Protein AF-A0A5U8Z948-F1 (afdb_monomer_lite)

Structure (mmCIF, N/CA/C/O backbone):
data_AF-A0A5U8Z948-F1
#
_entry.id   AF-A0A5U8Z948-F1
#
loop_
_atom_site.group_PDB
_atom_site.id
_atom_site.type_symbol
_atom_site.label_atom_id
_atom_site.label_alt_id
_atom_site.label_comp_id
_atom_site.label_asym_id
_atom_site.label_entity_id
_atom_site.label_seq_id
_atom_site.pdbx_PDB_ins_code
_atom_site.Cartn_x
_atom_site.Cartn_y
_atom_site.Cartn_z
_atom_site.occupancy
_atom_site.B_iso_or_equiv
_atom_site.auth_seq_id
_atom_site.auth_comp_id
_atom_site.auth_asym_id
_atom_site.auth_atom_id
_atom_site.pdbx_PDB_model_num
ATOM 1 N N . MET A 1 1 ? 46.732 1.313 27.275 1.00 37.31 1 MET A N 1
ATOM 2 C CA . MET A 1 1 ? 45.303 1.365 27.655 1.00 37.31 1 MET A CA 1
ATOM 3 C C . MET A 1 1 ? 44.754 2.707 27.170 1.00 37.31 1 MET A C 1
ATOM 5 O O . MET A 1 1 ? 44.858 3.691 27.880 1.00 37.31 1 MET A O 1
ATOM 9 N N . THR A 1 2 ? 44.653 2.912 25.855 1.00 30.91 2 THR A N 1
ATOM 10 C CA . THR A 1 2 ? 43.536 2.587 24.932 1.00 30.91 2 THR A CA 1
ATOM 11 C C . THR A 1 2 ? 42.300 3.474 25.113 1.00 30.91 2 THR A C 1
ATOM 13 O O . THR A 1 2 ? 41.478 3.257 25.994 1.00 30.91 2 THR A O 1
ATOM 16 N N . ALA A 1 3 ? 42.243 4.470 24.222 1.00 38.84 3 ALA A N 1
ATO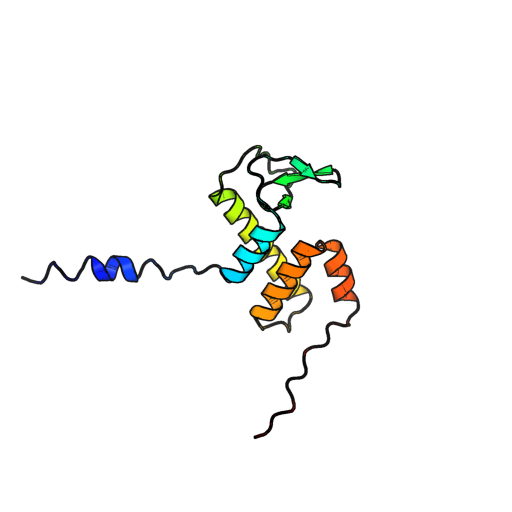M 17 C CA . ALA A 1 3 ? 41.097 5.096 23.565 1.00 38.84 3 ALA A CA 1
ATOM 18 C C . ALA A 1 3 ? 39.683 4.680 24.024 1.00 38.84 3 ALA A C 1
ATOM 20 O O . ALA A 1 3 ? 39.240 3.572 23.745 1.00 38.84 3 ALA A O 1
ATOM 21 N N . SER A 1 4 ? 38.937 5.629 24.604 1.00 43.56 4 SER A N 1
ATOM 22 C CA . SER A 1 4 ? 37.508 5.475 24.939 1.00 43.56 4 SER A CA 1
ATOM 23 C C . SER A 1 4 ? 36.631 6.662 24.497 1.00 43.56 4 SER A C 1
ATOM 25 O O . SER A 1 4 ? 35.562 6.879 25.053 1.00 43.56 4 SER A O 1
ATOM 27 N N . HIS A 1 5 ? 37.045 7.436 23.487 1.00 44.28 5 HIS A N 1
ATOM 28 C CA . HIS A 1 5 ? 36.231 8.554 22.968 1.00 44.28 5 HIS A CA 1
ATOM 29 C C . HIS A 1 5 ? 35.931 8.487 21.461 1.00 44.28 5 HIS A C 1
ATOM 31 O O . HIS A 1 5 ? 35.275 9.375 20.934 1.00 44.28 5 HIS A O 1
ATOM 37 N N . ALA A 1 6 ? 36.339 7.416 20.769 1.00 41.28 6 ALA A N 1
ATOM 38 C CA . ALA A 1 6 ? 36.017 7.204 19.350 1.00 41.28 6 ALA A CA 1
ATOM 39 C C . ALA A 1 6 ? 34.861 6.205 19.112 1.00 41.28 6 ALA A C 1
ATOM 41 O O . ALA A 1 6 ? 34.450 6.001 17.974 1.00 41.28 6 ALA A O 1
ATOM 42 N N . CYS A 1 7 ? 34.333 5.568 20.167 1.00 36.00 7 CYS A N 1
ATOM 43 C CA . CYS A 1 7 ? 33.425 4.422 20.027 1.00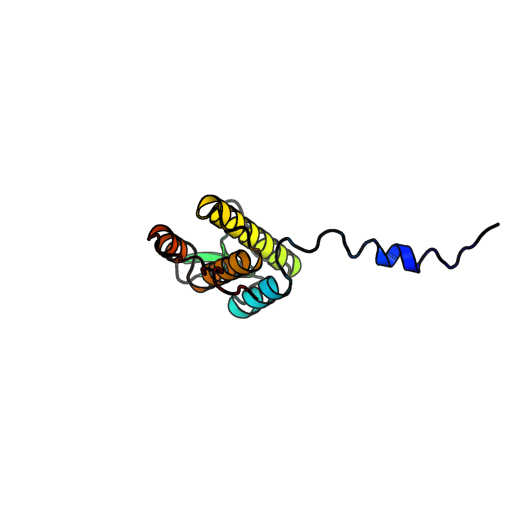 36.00 7 CYS A CA 1
ATOM 44 C C . CYS A 1 7 ? 31.932 4.803 19.926 1.00 36.00 7 CYS A C 1
ATOM 46 O O . CYS A 1 7 ? 31.152 4.056 19.344 1.00 36.00 7 CYS A O 1
ATOM 48 N N . SER A 1 8 ? 31.508 5.974 20.413 1.00 40.69 8 SER A N 1
ATOM 49 C CA . SER A 1 8 ? 30.086 6.362 20.379 1.00 40.69 8 SER A CA 1
ATOM 50 C C . SER A 1 8 ? 29.630 6.938 19.032 1.00 40.69 8 SER A C 1
ATOM 52 O O . SER A 1 8 ? 28.467 6.786 18.664 1.00 40.69 8 SER A O 1
ATOM 54 N N . THR A 1 9 ? 30.526 7.548 18.251 1.00 41.31 9 THR A N 1
ATOM 55 C CA . THR A 1 9 ? 30.161 8.189 16.972 1.00 41.31 9 THR A CA 1
ATOM 56 C C . THR A 1 9 ? 30.108 7.209 15.797 1.00 41.31 9 THR A C 1
ATOM 58 O O . THR A 1 9 ? 29.383 7.445 14.835 1.00 41.31 9 THR A O 1
ATOM 61 N N . LEU A 1 10 ? 30.842 6.092 15.867 1.00 47.12 10 LEU A N 1
ATOM 62 C CA . LEU A 1 10 ? 30.807 5.042 14.839 1.00 47.12 10 LEU A CA 1
ATOM 63 C C . LEU A 1 10 ? 29.670 4.037 15.068 1.00 47.12 10 LEU A C 1
ATOM 65 O O . LEU A 1 10 ? 29.108 3.533 14.099 1.00 47.12 10 LEU A O 1
ATOM 69 N N . TYR A 1 11 ? 29.266 3.819 16.325 1.00 37.34 11 TYR A N 1
ATOM 70 C CA . TYR A 1 11 ? 28.121 2.965 16.659 1.00 37.34 11 TYR A CA 1
ATOM 71 C C . TYR A 1 11 ? 26.797 3.537 16.122 1.00 37.34 11 TYR A C 1
ATOM 73 O O . TYR A 1 11 ? 25.969 2.795 15.603 1.00 37.34 11 TYR A O 1
ATOM 81 N N . ASN A 1 12 ? 26.643 4.866 16.120 1.00 40.47 12 ASN A N 1
ATOM 82 C CA . ASN A 1 12 ? 25.452 5.526 15.571 1.00 40.47 12 ASN A CA 1
ATOM 83 C C . ASN A 1 12 ? 25.443 5.659 14.039 1.00 40.47 12 ASN A C 1
ATOM 85 O O . ASN A 1 12 ? 24.398 5.963 13.472 1.00 40.47 12 ASN A O 1
ATOM 89 N N . ARG A 1 13 ? 26.573 5.440 13.352 1.00 42.12 13 ARG A N 1
ATOM 90 C CA . ARG A 1 13 ? 26.656 5.601 11.889 1.00 42.12 13 ARG A CA 1
ATOM 91 C C . ARG A 1 13 ? 26.410 4.298 11.127 1.00 42.12 13 ARG A C 1
ATOM 93 O O . ARG A 1 13 ? 25.918 4.350 10.012 1.00 42.12 13 ARG A O 1
ATOM 100 N N . ALA A 1 14 ? 26.699 3.146 11.734 1.00 38.34 14 ALA A N 1
ATOM 101 C CA . ALA A 1 14 ? 26.581 1.837 11.083 1.00 38.34 14 ALA A CA 1
ATOM 102 C C . ALA A 1 14 ? 25.219 1.135 11.282 1.00 38.34 14 ALA A C 1
ATOM 104 O O . ALA A 1 14 ? 24.960 0.126 10.632 1.00 38.34 14 ALA A O 1
ATOM 105 N N . PHE A 1 15 ? 24.341 1.652 12.152 1.00 43.50 15 PHE A N 1
ATOM 106 C CA . PHE A 1 15 ? 22.984 1.116 12.360 1.00 43.50 15 PHE A CA 1
ATOM 107 C C . PHE A 1 15 ? 21.885 1.869 11.591 1.00 43.50 15 PHE A C 1
ATOM 109 O O . PHE A 1 15 ? 20.750 1.407 11.556 1.00 43.50 15 PHE A O 1
ATOM 116 N N . TYR A 1 16 ? 22.216 2.980 10.926 1.00 41.56 16 TYR A N 1
ATOM 117 C CA . TYR A 1 16 ? 21.273 3.785 10.132 1.00 41.56 16 TYR A CA 1
ATOM 118 C C . TYR A 1 16 ? 21.242 3.414 8.639 1.00 41.56 16 TYR A C 1
ATOM 120 O O . TYR A 1 16 ? 20.789 4.199 7.811 1.00 41.56 16 TYR A O 1
ATOM 128 N N . GLU A 1 17 ? 21.746 2.232 8.279 1.00 44.09 17 GLU A N 1
ATOM 129 C CA . GLU A 1 17 ? 21.957 1.853 6.874 1.00 44.09 17 GLU A CA 1
ATOM 130 C C . GLU A 1 17 ? 21.579 0.392 6.573 1.00 44.09 17 GLU A C 1
ATOM 132 O O . GLU A 1 17 ? 22.048 -0.192 5.600 1.00 44.09 17 GLU A O 1
ATOM 137 N N . LYS A 1 18 ? 20.716 -0.223 7.396 1.00 40.91 18 LYS A N 1
ATOM 138 C CA . LYS A 1 18 ? 20.328 -1.635 7.239 1.00 40.91 18 LYS A CA 1
ATOM 139 C C . LYS A 1 18 ? 18.819 -1.867 7.328 1.00 40.91 18 LYS A C 1
ATOM 141 O O . LYS A 1 18 ? 18.334 -2.552 8.214 1.00 40.91 18 LYS A O 1
ATOM 146 N N . ASP A 1 19 ? 18.123 -1.167 6.444 1.00 48.09 19 ASP A N 1
ATOM 147 C CA . ASP A 1 19 ? 17.048 -1.640 5.560 1.00 48.09 19 ASP A CA 1
ATOM 148 C C . ASP A 1 19 ? 16.339 -0.384 5.057 1.00 48.09 19 ASP A C 1
ATOM 150 O O . ASP A 1 19 ? 15.254 -0.003 5.494 1.00 48.09 19 ASP A O 1
ATOM 154 N N . ALA A 1 20 ? 17.014 0.327 4.146 1.00 56.88 20 ALA A N 1
ATOM 155 C CA . ALA A 1 20 ? 16.318 1.291 3.315 1.00 56.88 20 ALA A CA 1
ATOM 156 C C . ALA A 1 20 ? 15.245 0.489 2.578 1.00 56.88 20 ALA A C 1
ATOM 158 O O . ALA A 1 20 ? 15.590 -0.389 1.789 1.00 56.88 20 ALA A O 1
ATOM 159 N N . SER A 1 21 ? 13.975 0.728 2.916 1.00 65.00 21 SER A N 1
ATOM 160 C CA . SER A 1 21 ? 12.813 0.103 2.285 1.00 65.00 21 SER A CA 1
ATOM 161 C C . SER A 1 21 ? 13.063 -0.161 0.791 1.00 65.00 21 SER A C 1
ATOM 163 O O . SER A 1 21 ? 13.654 0.671 0.090 1.00 65.00 21 SER A O 1
ATOM 165 N N . ARG A 1 22 ? 12.570 -1.300 0.283 1.00 83.94 22 ARG A N 1
ATOM 166 C CA . ARG A 1 22 ? 12.623 -1.660 -1.148 1.00 83.94 22 ARG A CA 1
ATOM 167 C C . ARG A 1 22 ? 12.126 -0.518 -2.053 1.00 83.94 22 ARG A C 1
ATOM 169 O O . ARG A 1 22 ? 12.588 -0.383 -3.184 1.00 83.94 22 ARG A O 1
ATOM 176 N N . PHE A 1 23 ? 11.253 0.335 -1.518 1.00 91.62 23 PHE A N 1
ATOM 177 C CA . PHE A 1 23 ? 10.711 1.538 -2.142 1.00 91.62 23 PHE A CA 1
ATOM 178 C C . PHE A 1 23 ? 11.399 2.806 -1.650 1.00 91.62 23 PHE A C 1
ATOM 180 O O . PHE A 1 23 ? 11.789 2.925 -0.485 1.00 91.62 23 PHE A O 1
ATOM 187 N N . SER A 1 24 ? 11.553 3.774 -2.549 1.00 93.94 24 SER A N 1
ATOM 188 C CA . SER A 1 24 ? 12.150 5.062 -2.214 1.00 93.94 24 SER A CA 1
ATOM 189 C C . SER A 1 24 ? 11.257 5.827 -1.239 1.00 93.94 24 SER A C 1
ATOM 191 O O . SER A 1 24 ? 10.030 5.719 -1.269 1.00 93.94 24 SER A O 1
ATOM 193 N N . SER A 1 25 ? 11.868 6.653 -0.389 1.00 93.00 25 SER A N 1
ATOM 194 C CA . SER A 1 25 ? 11.117 7.542 0.502 1.00 93.00 25 SER A CA 1
ATOM 195 C C . SER A 1 25 ? 10.196 8.485 -0.279 1.00 93.00 25 SER A C 1
ATOM 197 O O . SER A 1 25 ? 9.101 8.788 0.185 1.00 93.00 25 SER A O 1
ATOM 199 N N . ALA A 1 26 ? 10.603 8.900 -1.484 1.00 91.75 26 ALA A N 1
ATOM 200 C CA . ALA A 1 26 ? 9.789 9.712 -2.383 1.00 91.75 26 ALA A CA 1
ATOM 201 C C . ALA A 1 26 ? 8.537 8.965 -2.873 1.00 91.75 26 ALA A C 1
ATOM 203 O O . ALA A 1 26 ? 7.449 9.535 -2.841 1.00 91.75 26 ALA A O 1
ATOM 204 N N . CYS A 1 27 ? 8.668 7.694 -3.272 1.00 93.88 27 CYS A N 1
ATOM 205 C CA . CYS A 1 27 ? 7.536 6.851 -3.667 1.00 93.88 27 CYS A CA 1
ATOM 206 C C . CYS A 1 27 ? 6.530 6.696 -2.516 1.00 93.88 27 CYS A C 1
ATOM 208 O O . CYS A 1 27 ? 5.342 6.974 -2.685 1.00 93.88 27 CYS A O 1
ATOM 210 N N . ILE A 1 28 ? 7.018 6.348 -1.321 1.00 94.88 28 ILE A N 1
ATOM 211 C CA . ILE A 1 28 ? 6.175 6.184 -0.129 1.00 94.88 28 ILE A CA 1
ATOM 212 C C . ILE A 1 28 ? 5.471 7.499 0.218 1.00 94.88 28 ILE A C 1
ATOM 214 O O . ILE A 1 28 ? 4.257 7.518 0.418 1.00 94.88 28 ILE A O 1
ATOM 218 N N . ALA A 1 29 ? 6.210 8.612 0.258 1.00 93.56 29 ALA A N 1
ATOM 219 C CA . ALA A 1 29 ? 5.651 9.923 0.572 1.00 93.56 29 ALA A CA 1
ATOM 220 C C . ALA A 1 29 ? 4.575 10.346 -0.437 1.00 93.56 29 ALA A C 1
ATOM 222 O O . ALA A 1 29 ? 3.520 10.834 -0.032 1.00 93.56 29 ALA A O 1
ATOM 223 N N . PHE A 1 30 ? 4.812 10.111 -1.731 1.00 92.94 30 PHE A N 1
ATOM 224 C CA . PHE A 1 30 ? 3.847 10.403 -2.785 1.00 92.94 30 PHE A CA 1
ATOM 225 C C . PHE A 1 30 ? 2.547 9.615 -2.588 1.00 92.94 30 PHE A C 1
ATOM 227 O O . PHE A 1 30 ? 1.467 10.201 -2.592 1.00 92.94 30 PHE A O 1
ATOM 234 N N . ILE A 1 31 ? 2.629 8.304 -2.346 1.00 94.06 31 ILE A N 1
ATOM 235 C CA . ILE A 1 31 ? 1.436 7.465 -2.157 1.00 94.06 31 ILE A CA 1
ATOM 236 C C . ILE A 1 31 ? 0.677 7.870 -0.889 1.00 94.06 31 ILE A C 1
ATOM 238 O O . ILE A 1 31 ? -0.538 8.072 -0.943 1.00 94.06 31 ILE A O 1
ATOM 242 N N . LYS A 1 32 ? 1.384 8.087 0.229 1.00 94.62 32 LYS A N 1
ATOM 243 C CA . LYS A 1 32 ? 0.782 8.567 1.485 1.00 94.62 32 LYS A CA 1
ATOM 244 C C . LYS A 1 32 ? 0.014 9.878 1.295 1.00 94.62 32 LYS A C 1
ATOM 246 O O . LYS A 1 32 ? -1.082 10.023 1.836 1.00 94.62 32 LYS A O 1
ATOM 251 N N . GLN A 1 33 ? 0.573 10.818 0.527 1.00 92.62 33 GLN A N 1
ATOM 252 C CA . GLN A 1 33 ? -0.041 12.121 0.264 1.00 92.62 33 GLN A CA 1
ATOM 253 C C . GLN A 1 33 ? -1.395 12.001 -0.452 1.00 92.62 33 GLN A C 1
ATOM 255 O O . GLN A 1 33 ? -2.298 12.783 -0.159 1.00 92.62 33 GLN A O 1
ATOM 260 N N . TRP A 1 34 ? -1.545 11.039 -1.368 1.00 89.69 34 TRP A N 1
ATOM 261 C CA . TRP A 1 34 ? -2.756 10.888 -2.181 1.00 89.69 34 TRP A CA 1
ATOM 262 C C . TRP A 1 34 ? -3.804 9.941 -1.589 1.00 89.69 34 TRP A C 1
ATOM 264 O O . TRP A 1 34 ? -4.991 10.153 -1.827 1.00 89.69 34 TRP A O 1
ATOM 274 N N . GLN A 1 35 ? -3.399 8.925 -0.820 1.00 90.81 35 GLN A N 1
ATOM 275 C CA . GLN A 1 35 ? -4.345 7.983 -0.201 1.00 90.81 35 GLN A CA 1
ATOM 276 C C . GLN A 1 35 ? -5.012 8.546 1.059 1.00 90.81 35 GLN A C 1
ATOM 278 O O . GLN A 1 35 ? -6.182 8.272 1.321 1.00 90.81 35 GLN A O 1
ATOM 283 N N . GLY A 1 36 ? -4.283 9.351 1.839 1.00 91.81 36 GLY A N 1
ATOM 284 C CA . GLY A 1 36 ? -4.716 9.750 3.178 1.00 91.81 36 GLY A CA 1
ATOM 285 C C . GLY A 1 36 ? -4.598 8.612 4.202 1.00 91.81 36 GLY A C 1
ATOM 286 O O . GLY A 1 36 ? -4.417 7.451 3.851 1.00 91.81 36 GLY A O 1
ATOM 287 N N . LEU A 1 37 ? -4.657 8.958 5.489 1.00 96.94 37 LEU A N 1
ATOM 288 C CA . LEU A 1 37 ? -4.477 8.022 6.603 1.00 96.94 37 LEU A CA 1
ATOM 289 C C . LEU A 1 37 ? -5.776 7.869 7.398 1.00 96.94 37 LEU A C 1
ATOM 291 O O . LEU A 1 37 ? -6.317 8.864 7.879 1.00 96.94 37 LEU A O 1
ATOM 295 N N . SER A 1 38 ? -6.211 6.627 7.616 1.00 97.69 38 SER A N 1
ATOM 296 C CA . SER A 1 38 ? -7.242 6.287 8.602 1.00 97.69 38 SER A CA 1
ATOM 297 C C . SER A 1 38 ? -6.696 5.310 9.636 1.00 97.69 38 SER A C 1
ATOM 299 O O . SER A 1 38 ? -6.347 4.180 9.307 1.00 97.69 38 SER A O 1
ATOM 301 N N . LEU A 1 39 ? -6.638 5.722 10.901 1.00 98.44 39 LEU A N 1
ATOM 302 C CA . LEU A 1 39 ? -6.209 4.837 11.991 1.00 98.44 39 LEU A CA 1
ATOM 303 C C . LEU A 1 39 ? -7.328 3.916 12.480 1.00 98.44 39 LEU A C 1
ATOM 305 O O . LEU A 1 39 ? -7.048 2.915 13.125 1.00 98.44 39 LEU A O 1
ATOM 309 N N . GLU A 1 40 ? -8.578 4.222 12.141 1.00 97.69 40 GLU A N 1
ATOM 310 C CA . GLU A 1 40 ? -9.744 3.376 12.391 1.00 97.69 40 GLU A CA 1
ATOM 311 C C . GLU A 1 40 ? -10.175 2.681 11.101 1.00 97.69 40 GLU A C 1
ATOM 313 O O . GLU A 1 40 ? -10.080 3.258 10.010 1.00 97.69 40 GLU A O 1
ATOM 318 N N . LYS A 1 41 ? -10.677 1.446 11.209 1.00 96.81 41 LYS A N 1
ATOM 319 C CA . LYS A 1 41 ? -11.256 0.775 10.041 1.00 96.81 41 LYS A CA 1
ATOM 320 C C . LYS A 1 41 ? -12.555 1.452 9.610 1.00 96.81 41 LYS A C 1
ATOM 322 O O . LYS A 1 41 ? -13.382 1.820 10.442 1.00 96.81 41 LYS A O 1
ATOM 327 N N . TYR A 1 42 ? -12.788 1.526 8.308 1.00 95.19 42 TYR A N 1
ATOM 328 C CA . TYR A 1 42 ? -14.017 2.070 7.735 1.00 95.19 42 TYR A CA 1
ATOM 329 C C . TYR A 1 42 ? -14.465 1.256 6.518 1.00 95.19 42 TYR A C 1
ATOM 331 O O . TYR A 1 42 ? -13.735 0.396 6.027 1.00 95.19 42 TYR A O 1
ATOM 339 N N . ARG A 1 43 ? -15.701 1.481 6.059 1.00 94.94 43 ARG A N 1
ATOM 340 C CA . ARG A 1 43 ? -16.191 0.911 4.798 1.00 94.94 43 ARG A CA 1
ATOM 341 C C . ARG A 1 43 ? -15.890 1.874 3.657 1.00 94.94 43 ARG A C 1
ATOM 343 O O . ARG A 1 43 ? -16.296 3.034 3.723 1.00 94.94 43 ARG A O 1
ATOM 350 N N . ASP A 1 44 ? -15.210 1.399 2.620 1.00 91.94 44 ASP A N 1
ATOM 351 C CA . ASP A 1 44 ? -15.019 2.176 1.394 1.00 91.94 44 ASP A CA 1
ATOM 352 C C . ASP A 1 44 ? -16.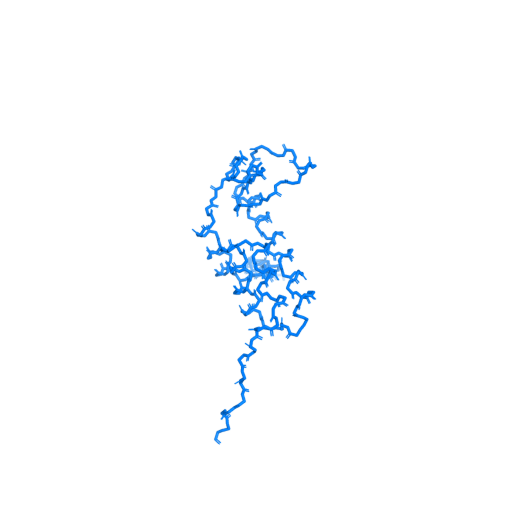333 2.291 0.587 1.00 91.94 44 ASP A C 1
ATOM 354 O O . ASP A 1 44 ? -17.383 1.757 0.958 1.00 91.94 44 ASP A O 1
ATOM 358 N N . ARG A 1 45 ? -16.285 2.976 -0.563 1.00 88.62 45 ARG A N 1
ATOM 359 C CA . ARG A 1 45 ? -17.453 3.140 -1.455 1.00 88.62 45 ARG A CA 1
ATOM 360 C C . ARG A 1 45 ? -17.967 1.826 -2.055 1.00 88.62 45 ARG A C 1
ATOM 362 O O . ARG A 1 45 ? -19.089 1.797 -2.550 1.00 88.62 45 ARG A O 1
ATOM 369 N N . GLN A 1 46 ? -17.151 0.777 -2.050 1.00 87.38 46 GLN A N 1
ATOM 370 C CA . GLN A 1 46 ? -17.488 -0.555 -2.554 1.00 87.38 46 GLN A CA 1
ATOM 371 C C . GLN A 1 46 ? -17.977 -1.476 -1.426 1.00 87.38 46 GLN A C 1
ATOM 373 O O . GLN A 1 46 ? -18.367 -2.611 -1.685 1.00 87.38 46 GLN A O 1
ATOM 378 N N . GLY A 1 47 ? -17.989 -0.993 -0.180 1.00 90.62 47 GLY A N 1
ATOM 379 C CA . GLY A 1 47 ? -18.373 -1.768 0.988 1.00 90.62 47 GLY A CA 1
ATOM 380 C C . GLY A 1 47 ? -17.265 -2.676 1.519 1.00 90.62 47 GLY A C 1
ATOM 381 O O . GLY A 1 47 ? -17.564 -3.535 2.341 1.00 90.62 47 GLY A O 1
ATOM 382 N N . ASN A 1 48 ? -16.003 -2.507 1.124 1.00 91.56 48 ASN A N 1
ATOM 383 C CA . ASN A 1 48 ? -14.867 -3.250 1.677 1.00 91.56 48 ASN A CA 1
ATOM 384 C C . ASN A 1 48 ? -14.406 -2.637 3.002 1.00 91.56 48 ASN A C 1
ATOM 386 O O . ASN A 1 48 ? -14.502 -1.425 3.190 1.00 91.56 48 ASN A O 1
ATOM 390 N N . TRP A 1 49 ? -13.916 -3.466 3.927 1.00 95.31 49 TRP A N 1
ATOM 391 C CA . TRP A 1 49 ? -13.260 -2.968 5.136 1.00 95.31 49 TRP A CA 1
ATOM 392 C C . TRP A 1 49 ? -11.842 -2.515 4.799 1.00 95.31 49 TRP A C 1
ATOM 394 O O . TRP A 1 49 ? -11.056 -3.298 4.272 1.00 95.31 49 TRP A O 1
ATOM 404 N N . VAL A 1 50 ? -11.529 -1.263 5.115 1.00 95.31 50 VAL A N 1
ATOM 405 C CA . VAL A 1 50 ? -10.240 -0.634 4.813 1.00 95.31 50 VAL A CA 1
ATOM 406 C C . VAL A 1 50 ? -9.675 0.089 6.035 1.00 95.31 50 VAL A C 1
ATOM 408 O O . VAL A 1 50 ? -10.437 0.584 6.871 1.00 95.31 50 VAL A O 1
ATOM 411 N N . ILE A 1 51 ? -8.347 0.145 6.150 1.00 97.56 51 ILE A N 1
ATOM 412 C CA . ILE A 1 51 ? -7.620 0.823 7.235 1.00 97.56 51 ILE A CA 1
ATOM 413 C C . ILE A 1 51 ? -6.264 1.358 6.735 1.00 97.56 51 ILE A C 1
ATOM 415 O O . ILE A 1 51 ? -5.810 1.023 5.643 1.00 97.56 51 ILE A O 1
ATOM 419 N N . GLY A 1 52 ? -5.605 2.221 7.506 1.00 97.69 52 GLY A N 1
ATOM 420 C CA . GLY A 1 52 ? -4.293 2.770 7.172 1.00 97.69 52 GLY A CA 1
ATOM 421 C C . GLY A 1 52 ? -4.345 3.649 5.926 1.00 97.69 52 GLY A C 1
ATOM 422 O O . GLY A 1 52 ? -5.201 4.530 5.823 1.00 97.69 52 GLY A O 1
ATOM 423 N N . TYR A 1 53 ? -3.441 3.392 4.980 1.00 96.44 53 TYR A N 1
ATOM 424 C CA . TYR A 1 53 ? -3.362 4.073 3.681 1.00 96.44 53 TYR A CA 1
ATOM 425 C C . TYR A 1 53 ? -4.186 3.372 2.586 1.00 96.44 53 TYR A C 1
ATOM 427 O O . TYR A 1 53 ? -3.774 3.320 1.430 1.00 96.44 53 TYR A O 1
ATOM 435 N N . GLY A 1 54 ? -5.343 2.814 2.956 1.00 93.88 54 GLY A N 1
ATOM 436 C CA . GLY A 1 54 ? -6.231 2.099 2.032 1.00 93.88 54 GLY A CA 1
ATOM 437 C C . GLY A 1 54 ? -6.011 0.585 1.974 1.00 93.88 54 GLY A C 1
ATOM 438 O O . GLY A 1 54 ? -6.510 -0.054 1.050 1.00 93.88 54 GLY A O 1
ATOM 439 N N . HIS A 1 55 ? -5.317 0.015 2.961 1.00 95.19 55 HIS A N 1
ATOM 440 C CA . HIS A 1 55 ? -5.137 -1.426 3.096 1.00 95.19 55 HIS A CA 1
ATOM 441 C C . HIS A 1 55 ? -6.496 -2.112 3.268 1.00 95.19 55 HIS A C 1
ATOM 443 O O . HIS A 1 55 ? -7.289 -1.726 4.135 1.00 95.19 55 HIS A O 1
ATOM 449 N N . MET A 1 56 ? -6.778 -3.106 2.427 1.00 94.81 56 MET A N 1
ATOM 450 C CA . MET A 1 56 ? -8.030 -3.857 2.451 1.00 94.81 56 MET A CA 1
ATOM 451 C C . MET A 1 56 ? -7.902 -5.039 3.405 1.00 94.81 56 MET A C 1
ATOM 453 O O . MET A 1 56 ? -7.161 -5.974 3.128 1.00 94.81 56 MET A O 1
ATOM 457 N N . LEU A 1 57 ? -8.678 -5.014 4.487 1.00 93.62 57 LEU A N 1
ATOM 458 C CA . LEU A 1 57 ? -8.654 -6.072 5.490 1.00 93.62 57 LEU A CA 1
ATOM 459 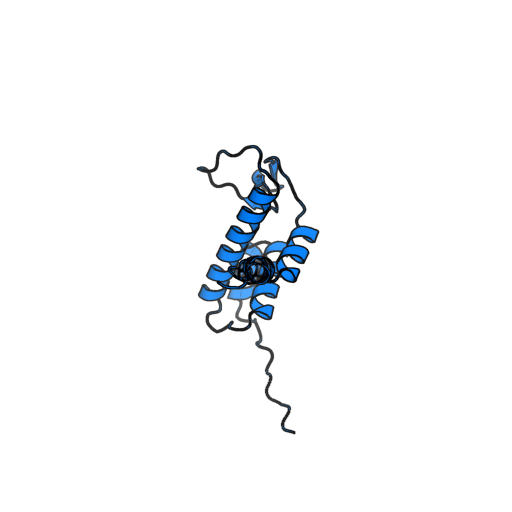C C . LEU A 1 57 ? -9.203 -7.378 4.912 1.00 93.62 57 LEU A C 1
ATOM 461 O O . LEU A 1 57 ? -10.313 -7.428 4.365 1.00 93.62 57 LEU A O 1
ATOM 465 N N . THR A 1 58 ? -8.443 -8.448 5.098 1.00 91.81 58 THR A N 1
ATOM 466 C CA . THR A 1 58 ? -8.891 -9.819 4.863 1.00 91.81 58 THR A CA 1
ATOM 467 C C . THR A 1 58 ? -9.859 -10.274 5.968 1.00 91.81 58 THR A C 1
ATOM 469 O O . THR A 1 58 ? -9.923 -9.663 7.037 1.00 91.81 58 THR A O 1
ATOM 472 N N . PRO A 1 59 ? -10.645 -11.351 5.758 1.00 89.62 59 PRO A N 1
ATOM 473 C CA . PRO A 1 59 ? -11.565 -11.859 6.781 1.00 89.62 59 PRO A CA 1
ATOM 474 C C . PRO A 1 59 ? -10.901 -12.233 8.116 1.00 89.62 59 PRO A C 1
ATOM 476 O O . PRO A 1 59 ? -11.562 -12.164 9.152 1.00 89.62 59 PRO A O 1
ATOM 479 N N . ASP A 1 60 ? -9.618 -12.604 8.088 1.00 91.00 60 ASP A N 1
ATOM 480 C CA . ASP A 1 60 ? -8.850 -13.007 9.270 1.00 91.00 60 ASP A CA 1
ATOM 481 C C . ASP A 1 60 ? -8.280 -11.803 10.044 1.00 91.00 60 ASP A C 1
ATOM 483 O O . ASP A 1 60 ? -7.903 -11.921 11.212 1.00 91.00 60 ASP A O 1
ATOM 487 N N . GLU A 1 61 ? -8.262 -10.614 9.437 1.00 89.88 61 GLU A N 1
ATOM 488 C CA . GLU A 1 61 ? -7.768 -9.394 10.068 1.00 89.88 61 GLU A CA 1
ATOM 489 C C . GLU A 1 61 ? -8.893 -8.661 10.801 1.00 89.88 61 GLU A C 1
ATOM 491 O O . GLU A 1 61 ? -9.657 -7.862 10.256 1.00 89.88 61 GLU A O 1
ATOM 496 N N . THR A 1 62 ? -8.983 -8.905 12.106 1.00 91.69 62 THR A N 1
ATOM 497 C CA . THR A 1 62 ? -10.056 -8.357 12.950 1.00 91.69 62 THR A CA 1
ATOM 498 C C . THR A 1 62 ? -9.740 -6.987 13.554 1.00 91.69 62 THR A C 1
ATOM 500 O O . THR A 1 62 ? -10.492 -6.509 14.409 1.00 91.69 62 THR A O 1
ATOM 503 N N . LEU A 1 63 ? -8.642 -6.346 13.139 1.00 93.56 63 LEU A N 1
ATOM 504 C CA . LEU A 1 63 ? -8.190 -5.050 13.655 1.00 93.56 63 LEU A CA 1
ATOM 505 C C . LEU A 1 63 ? -9.284 -3.983 13.502 1.00 93.56 63 LEU A C 1
ATO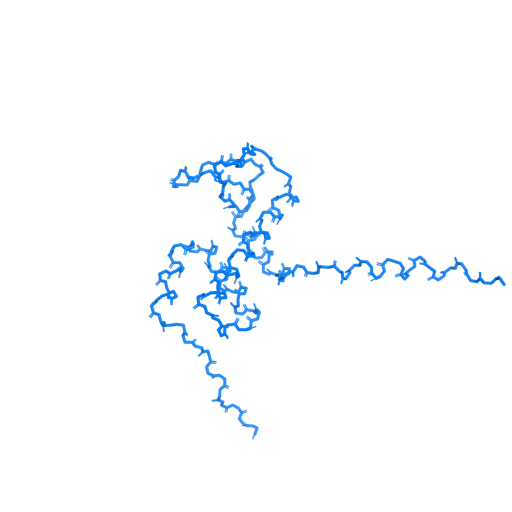M 507 O O . LEU A 1 63 ? -10.023 -3.949 12.519 1.00 93.56 63 LEU A O 1
ATOM 511 N N . THR A 1 64 ? -9.422 -3.114 14.502 1.00 95.69 64 THR A N 1
ATOM 512 C CA . THR A 1 64 ? -10.379 -1.991 14.484 1.00 95.69 64 THR A CA 1
ATOM 513 C C . THR A 1 64 ? -9.688 -0.634 14.545 1.00 95.69 64 THR A C 1
ATOM 515 O O . THR A 1 64 ? -10.249 0.343 14.056 1.00 95.69 64 THR A O 1
ATOM 518 N N . PHE A 1 65 ? -8.484 -0.590 15.118 1.00 97.69 65 PHE A N 1
ATOM 519 C CA . PHE A 1 65 ? -7.627 0.584 15.235 1.00 97.69 65 PHE A CA 1
ATOM 520 C C . PHE A 1 65 ? -6.161 0.169 15.063 1.00 97.69 65 PHE A C 1
ATOM 522 O O . PHE A 1 65 ? -5.804 -0.943 15.461 1.00 97.69 65 PHE A O 1
ATOM 529 N N . ILE A 1 66 ? -5.326 1.054 14.517 1.00 97.75 66 ILE A N 1
ATOM 530 C CA . ILE A 1 66 ? -3.879 0.853 14.362 1.00 97.75 66 ILE A CA 1
ATOM 531 C C . ILE A 1 66 ? -3.077 2.114 14.697 1.00 97.75 66 ILE A C 1
ATOM 533 O O . ILE A 1 66 ? -3.599 3.227 14.695 1.00 97.75 66 ILE A O 1
ATOM 537 N N . THR A 1 67 ? -1.785 1.951 14.971 1.00 98.25 67 THR A N 1
ATOM 538 C CA . THR A 1 67 ? -0.837 3.067 15.097 1.00 98.25 67 THR A CA 1
ATOM 539 C C . THR A 1 67 ? -0.380 3.573 13.720 1.00 98.25 67 THR A C 1
ATOM 541 O O . THR A 1 67 ? -0.489 2.846 12.729 1.00 98.25 67 THR A O 1
ATOM 544 N N . PRO A 1 68 ? 0.177 4.797 13.622 1.00 97.44 68 PRO A N 1
ATOM 545 C CA . PRO A 1 68 ? 0.804 5.272 12.386 1.00 97.44 68 PRO A CA 1
ATOM 546 C C . PRO A 1 68 ? 1.894 4.331 11.852 1.00 97.44 68 PRO A C 1
ATOM 548 O O . PRO A 1 68 ? 1.949 4.092 10.650 1.00 97.44 68 PRO A O 1
ATOM 551 N N . ASP A 1 69 ? 2.697 3.739 12.739 1.00 96.50 69 ASP A N 1
ATOM 552 C CA . ASP A 1 69 ? 3.748 2.787 12.356 1.00 96.50 69 ASP A CA 1
ATOM 553 C C . ASP A 1 69 ? 3.157 1.496 11.770 1.00 96.50 69 ASP A C 1
ATOM 555 O O . ASP A 1 69 ? 3.665 0.967 10.786 1.00 96.50 69 ASP A O 1
ATOM 559 N N . GLN A 1 70 ? 2.042 1.008 12.326 1.00 97.38 70 GLN A N 1
ATOM 560 C CA . GLN A 1 70 ? 1.308 -0.130 11.764 1.00 97.38 70 GLN A CA 1
ATOM 561 C C . GLN A 1 70 ? 0.684 0.211 10.404 1.00 97.38 70 GLN A C 1
ATOM 563 O O . GLN A 1 70 ? 0.701 -0.617 9.500 1.00 97.38 70 GLN A O 1
ATOM 568 N N . ALA A 1 71 ? 0.171 1.433 10.229 1.00 97.31 71 ALA A N 1
ATOM 569 C CA . ALA A 1 71 ? -0.345 1.883 8.938 1.00 97.31 71 ALA A CA 1
ATOM 570 C C . ALA A 1 71 ? 0.760 1.955 7.874 1.00 97.31 71 ALA A C 1
ATOM 572 O O . ALA A 1 71 ? 0.523 1.632 6.711 1.00 97.31 71 ALA A O 1
ATOM 573 N N . GLU A 1 72 ? 1.967 2.371 8.263 1.00 96.44 72 GLU A N 1
ATOM 574 C CA . GLU A 1 72 ? 3.138 2.360 7.388 1.00 96.44 72 GLU A CA 1
ATOM 575 C C . GLU A 1 72 ? 3.612 0.942 7.068 1.00 96.44 72 GLU A C 1
ATOM 577 O O . GLU A 1 72 ? 3.930 0.673 5.912 1.00 96.44 72 GLU A O 1
ATOM 582 N N . ALA A 1 73 ? 3.583 0.023 8.035 1.00 95.50 73 ALA A N 1
ATOM 583 C CA . ALA A 1 73 ? 3.871 -1.387 7.787 1.00 95.50 73 ALA A CA 1
ATOM 584 C C . ALA A 1 73 ? 2.905 -1.990 6.751 1.00 95.50 73 ALA A C 1
ATOM 586 O O . ALA A 1 73 ? 3.363 -2.555 5.762 1.00 95.50 73 ALA A O 1
ATOM 587 N N . PHE A 1 74 ? 1.592 -1.769 6.899 1.00 96.19 74 PHE A N 1
ATOM 588 C CA . PHE A 1 74 ? 0.608 -2.220 5.906 1.00 96.19 74 PHE A CA 1
ATOM 589 C C . PHE A 1 74 ? 0.835 -1.621 4.525 1.00 96.19 74 PHE A C 1
ATOM 591 O O . PHE A 1 74 ? 0.763 -2.333 3.528 1.00 96.19 74 PHE A O 1
ATOM 598 N N . LEU A 1 75 ? 1.172 -0.330 4.453 1.00 96.12 75 LEU A N 1
ATOM 599 C CA . LEU A 1 75 ? 1.517 0.281 3.176 1.00 96.12 75 LEU A CA 1
ATOM 600 C C . LEU A 1 75 ? 2.720 -0.426 2.536 1.00 96.12 75 LEU A C 1
ATOM 602 O O . LEU A 1 75 ? 2.677 -0.731 1.351 1.00 96.12 75 LEU A O 1
ATOM 606 N N . LEU A 1 76 ? 3.783 -0.709 3.290 1.00 95.75 76 LEU A N 1
ATOM 607 C CA . LEU A 1 76 ? 4.959 -1.403 2.755 1.00 95.75 76 LEU A CA 1
ATOM 608 C C . LEU A 1 76 ? 4.629 -2.825 2.273 1.00 95.75 76 LEU A C 1
ATOM 610 O O . LEU A 1 76 ? 5.136 -3.235 1.226 1.00 95.75 76 LEU A O 1
ATOM 614 N N . ASP A 1 77 ? 3.763 -3.548 2.980 1.00 94.56 77 ASP A N 1
ATOM 615 C CA . ASP A 1 77 ? 3.299 -4.882 2.580 1.00 94.56 77 ASP A CA 1
ATOM 616 C C . ASP A 1 77 ? 2.455 -4.841 1.293 1.00 94.56 77 ASP A C 1
ATOM 618 O O . ASP A 1 77 ? 2.667 -5.645 0.375 1.00 94.56 77 ASP A O 1
ATOM 622 N N . ASP A 1 78 ? 1.566 -3.853 1.163 1.00 94.94 78 ASP A N 1
ATOM 623 C CA . ASP A 1 78 ? 0.771 -3.633 -0.049 1.00 94.94 78 ASP A CA 1
ATOM 624 C C . ASP A 1 78 ? 1.664 -3.263 -1.246 1.00 94.94 78 ASP A C 1
ATOM 626 O O . ASP A 1 78 ? 1.490 -3.786 -2.352 1.00 94.94 78 ASP A O 1
ATOM 630 N N . LEU A 1 79 ? 2.670 -2.403 -1.038 1.00 94.69 79 LEU A N 1
ATOM 631 C CA . LEU A 1 79 ? 3.646 -2.045 -2.073 1.00 94.69 79 LEU A CA 1
ATOM 632 C C . LEU A 1 79 ? 4.463 -3.264 -2.520 1.00 94.69 79 LEU A C 1
ATOM 634 O O . LEU A 1 79 ? 4.658 -3.464 -3.721 1.00 94.69 79 LEU A O 1
ATOM 638 N N . ASN A 1 80 ? 4.906 -4.108 -1.582 1.00 94.50 80 ASN A N 1
ATOM 639 C CA . ASN A 1 80 ? 5.607 -5.357 -1.896 1.00 94.50 80 ASN A CA 1
ATOM 640 C C . ASN A 1 80 ? 4.727 -6.303 -2.721 1.00 94.50 80 ASN A C 1
ATOM 642 O O . ASN A 1 80 ? 5.197 -6.883 -3.702 1.00 94.50 80 ASN A O 1
ATOM 646 N N . SER A 1 81 ? 3.446 -6.418 -2.371 1.00 92.12 81 SER A N 1
ATOM 647 C CA . SER A 1 81 ? 2.477 -7.223 -3.121 1.00 92.12 81 SER A CA 1
ATOM 648 C C . SER A 1 81 ? 2.292 -6.704 -4.552 1.00 92.12 81 SER A C 1
ATOM 650 O O . SER A 1 81 ? 2.274 -7.493 -5.500 1.00 92.12 81 SER A O 1
ATOM 652 N N . CYS A 1 82 ? 2.237 -5.379 -4.734 1.00 92.06 82 CYS A N 1
ATOM 653 C CA . CYS A 1 82 ? 2.197 -4.753 -6.057 1.00 92.06 82 CYS A CA 1
ATOM 654 C C . CYS A 1 82 ? 3.469 -5.031 -6.871 1.00 92.06 82 CYS A C 1
ATOM 656 O O . CYS A 1 82 ? 3.378 -5.351 -8.053 1.00 92.06 82 CYS A O 1
ATOM 658 N N . ASP A 1 83 ? 4.648 -4.935 -6.255 1.00 92.56 83 ASP A N 1
ATOM 659 C CA . ASP A 1 83 ? 5.926 -5.184 -6.931 1.00 92.56 83 ASP A CA 1
ATOM 660 C C . ASP A 1 83 ? 6.059 -6.648 -7.380 1.00 92.56 83 ASP A C 1
ATOM 662 O O . ASP A 1 83 ? 6.477 -6.905 -8.507 1.00 92.56 83 ASP A O 1
ATOM 666 N N . ILE A 1 84 ? 5.623 -7.609 -6.555 1.00 91.31 84 ILE A N 1
ATOM 667 C CA . ILE A 1 84 ? 5.558 -9.034 -6.932 1.00 91.31 84 ILE A CA 1
ATOM 668 C C . ILE A 1 84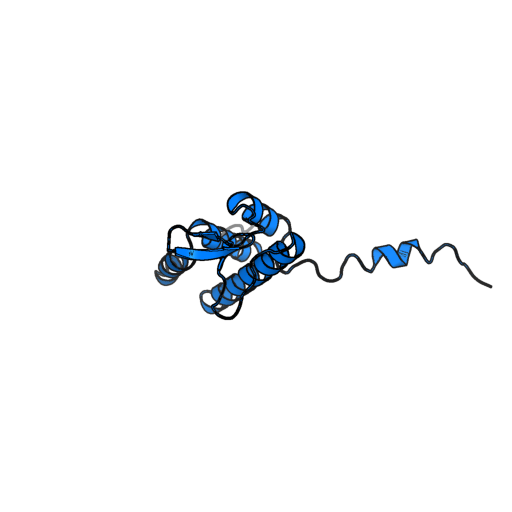 ? 4.624 -9.233 -8.132 1.00 91.31 84 ILE A C 1
ATOM 670 O O . ILE A 1 84 ? 4.961 -9.947 -9.077 1.00 91.31 84 ILE A O 1
ATOM 674 N N . LEU A 1 85 ? 3.456 -8.587 -8.126 1.00 89.62 85 LEU A N 1
ATOM 675 C CA . LEU A 1 85 ? 2.519 -8.643 -9.246 1.00 89.62 85 LEU A CA 1
ATOM 676 C C . LEU A 1 85 ? 3.135 -8.061 -10.524 1.00 89.62 85 LEU A C 1
ATOM 678 O O . LEU A 1 85 ? 3.044 -8.691 -11.576 1.00 89.62 85 LEU A O 1
ATOM 682 N N . LEU A 1 86 ? 3.806 -6.909 -10.441 1.00 90.69 86 LEU A N 1
ATOM 683 C CA . LEU A 1 86 ? 4.502 -6.319 -11.585 1.00 90.69 86 LEU A CA 1
ATOM 684 C C . LEU A 1 86 ? 5.600 -7.231 -12.122 1.00 90.69 86 LEU A C 1
ATOM 686 O O . LEU A 1 86 ? 5.707 -7.373 -13.332 1.00 90.69 86 LEU A O 1
ATOM 690 N N . GLN A 1 87 ? 6.374 -7.882 -11.254 1.00 90.38 87 GLN A N 1
ATOM 691 C CA . GLN A 1 87 ? 7.406 -8.834 -11.673 1.00 90.38 87 GLN A CA 1
ATOM 692 C C . GLN A 1 87 ? 6.819 -10.044 -12.404 1.00 90.38 87 GLN A C 1
ATOM 694 O O . GLN A 1 87 ? 7.407 -10.520 -13.371 1.00 90.38 87 GLN A O 1
ATOM 699 N N . ASN A 1 88 ? 5.639 -10.509 -11.988 1.00 89.00 88 ASN A N 1
ATOM 700 C CA . ASN A 1 88 ? 4.948 -11.608 -12.659 1.00 89.00 88 ASN A CA 1
ATOM 701 C C . ASN A 1 88 ? 4.361 -11.192 -14.016 1.00 89.00 88 ASN A C 1
ATOM 703 O O . ASN A 1 88 ? 4.380 -11.979 -14.960 1.00 89.00 88 ASN A O 1
ATOM 707 N N . CYS A 1 89 ? 3.827 -9.973 -14.126 1.00 86.44 89 CYS A N 1
ATOM 708 C CA . CYS A 1 89 ? 3.204 -9.483 -15.358 1.00 86.44 89 CYS A CA 1
ATOM 709 C C . CYS A 1 89 ? 4.216 -8.918 -16.368 1.00 86.44 89 CYS A C 1
ATOM 711 O O . CYS A 1 89 ? 3.986 -8.996 -17.572 1.00 86.44 89 CYS A O 1
ATOM 713 N N . LEU A 1 90 ? 5.312 -8.330 -15.887 1.00 89.31 90 LEU A N 1
ATOM 714 C CA . LEU A 1 90 ? 6.325 -7.610 -16.660 1.00 89.31 90 LEU A CA 1
ATOM 715 C C . LEU A 1 90 ? 7.731 -8.031 -16.187 1.00 89.31 90 LEU A C 1
ATOM 717 O O . LEU A 1 90 ? 8.447 -7.226 -15.588 1.00 89.31 90 LEU A O 1
ATOM 721 N N . PRO A 1 91 ? 8.156 -9.279 -16.449 1.00 88.56 91 PRO A N 1
ATOM 722 C CA . PRO A 1 91 ? 9.423 -9.810 -15.934 1.00 88.56 91 PRO A CA 1
ATOM 723 C C . PRO A 1 91 ? 10.658 -9.034 -16.419 1.00 88.56 91 PRO A C 1
ATOM 725 O O . PRO A 1 91 ? 11.676 -8.997 -15.735 1.00 88.56 91 PRO A O 1
ATOM 728 N N . GLU A 1 92 ? 10.559 -8.356 -17.564 1.00 89.94 92 GLU A N 1
ATOM 729 C CA . GLU A 1 92 ? 11.641 -7.539 -18.127 1.00 89.94 92 GLU A CA 1
ATOM 730 C C . GLU A 1 92 ? 11.757 -6.138 -17.483 1.00 89.94 92 GLU A C 1
ATOM 732 O O . GLU A 1 92 ? 12.691 -5.387 -17.780 1.00 89.94 92 GLU A O 1
ATOM 737 N N . LEU A 1 93 ? 10.830 -5.755 -16.590 1.00 87.81 93 LEU A N 1
ATOM 738 C CA . LEU A 1 93 ? 10.788 -4.435 -15.952 1.00 87.81 93 LEU A CA 1
ATOM 739 C C . LEU A 1 93 ? 11.795 -4.316 -14.794 1.00 87.81 93 LEU A C 1
ATOM 741 O O . LEU A 1 93 ? 11.469 -4.353 -13.602 1.00 87.81 93 LEU A O 1
ATOM 745 N N . ASN A 1 94 ? 13.060 -4.137 -15.160 1.00 85.38 94 ASN A N 1
ATOM 746 C CA . ASN A 1 94 ? 14.171 -4.123 -14.211 1.00 85.38 94 ASN A CA 1
ATOM 747 C C . ASN A 1 94 ? 14.473 -2.742 -13.608 1.00 85.38 94 ASN A C 1
ATOM 749 O O . ASN A 1 94 ? 15.094 -2.666 -12.542 1.00 85.38 94 ASN A O 1
ATOM 753 N N . ASP A 1 95 ? 13.987 -1.653 -14.208 1.00 91.88 95 ASP A N 1
ATOM 754 C CA . ASP A 1 95 ? 14.199 -0.309 -13.669 1.00 91.88 95 ASP A CA 1
ATOM 755 C C . ASP A 1 95 ? 13.326 -0.029 -12.434 1.00 91.88 95 ASP A C 1
ATOM 757 O O . ASP A 1 95 ? 12.102 -0.178 -12.447 1.00 91.88 95 ASP A O 1
ATOM 761 N N . ARG A 1 96 ? 13.969 0.401 -11.343 1.00 91.19 96 ARG A N 1
ATOM 762 C CA . ARG A 1 96 ? 13.295 0.674 -10.066 1.00 91.19 96 ARG A CA 1
ATOM 763 C C . ARG A 1 96 ? 12.300 1.824 -10.180 1.00 91.19 96 ARG A C 1
ATOM 765 O O . ARG A 1 96 ? 11.210 1.723 -9.626 1.00 91.19 96 ARG A O 1
ATOM 772 N N . PHE A 1 97 ? 12.675 2.910 -10.851 1.00 91.56 97 PHE A N 1
ATOM 773 C CA . PHE A 1 97 ? 11.836 4.102 -10.935 1.00 91.56 97 PHE A CA 1
ATOM 774 C C . PHE A 1 97 ? 10.563 3.824 -11.742 1.00 91.56 97 PHE A C 1
ATOM 776 O O . PHE A 1 97 ? 9.470 4.215 -11.328 1.00 91.56 97 PHE A O 1
ATOM 783 N N . GLN A 1 98 ? 10.680 3.085 -12.847 1.00 92.31 98 GLN A N 1
ATOM 784 C CA . GLN A 1 98 ? 9.531 2.626 -13.624 1.00 92.31 98 GLN A CA 1
ATOM 785 C C . GLN A 1 98 ? 8.611 1.723 -12.794 1.00 92.31 98 GLN A C 1
ATOM 787 O O . GLN A 1 98 ? 7.401 1.947 -12.798 1.00 92.31 98 GLN A O 1
ATOM 792 N N . ARG A 1 99 ? 9.155 0.767 -12.023 1.00 93.25 99 ARG A N 1
ATOM 793 C CA . ARG A 1 99 ? 8.342 -0.055 -11.106 1.00 93.25 99 ARG A CA 1
ATOM 794 C C . ARG A 1 99 ? 7.604 0.794 -10.076 1.00 93.25 99 ARG A C 1
ATOM 796 O O . ARG A 1 99 ? 6.386 0.697 -9.978 1.00 93.25 99 ARG A O 1
ATOM 803 N N . GLU A 1 100 ? 8.308 1.672 -9.362 1.00 94.81 100 GLU A N 1
ATOM 804 C CA . GLU A 1 100 ? 7.702 2.569 -8.365 1.00 94.81 100 GLU A CA 1
ATOM 805 C C . GLU A 1 100 ? 6.610 3.466 -8.978 1.00 94.81 100 GLU A C 1
ATOM 807 O O . GLU A 1 100 ? 5.567 3.687 -8.362 1.00 94.81 100 GLU A O 1
ATOM 812 N N . THR A 1 101 ? 6.806 3.927 -10.216 1.00 92.81 101 THR A N 1
ATOM 813 C CA . THR A 1 101 ? 5.818 4.728 -10.955 1.00 92.81 101 THR A CA 1
ATOM 814 C C . THR A 1 101 ? 4.565 3.919 -11.290 1.00 92.81 101 THR A C 1
ATOM 816 O O . THR A 1 101 ? 3.449 4.406 -11.101 1.00 92.81 101 THR A O 1
ATOM 819 N N . LEU A 1 102 ? 4.721 2.675 -11.754 1.00 93.44 102 LEU A N 1
ATOM 820 C CA . LEU A 1 102 ? 3.582 1.798 -12.034 1.00 93.44 102 LEU A CA 1
ATOM 821 C C . LEU A 1 102 ? 2.822 1.429 -10.757 1.00 93.44 102 LEU A C 1
ATOM 823 O O . LEU A 1 102 ? 1.594 1.421 -10.775 1.00 93.44 102 LEU A O 1
ATOM 827 N N . ILE A 1 103 ? 3.516 1.209 -9.639 1.00 93.56 103 ILE A N 1
ATOM 828 C CA . ILE A 1 103 ? 2.873 0.982 -8.338 1.00 93.56 103 ILE A CA 1
ATOM 829 C C . ILE A 1 103 ? 2.083 2.226 -7.907 1.00 93.56 103 ILE A C 1
ATOM 831 O O . ILE A 1 103 ? 0.910 2.120 -7.555 1.00 93.56 103 ILE A O 1
ATOM 835 N N . ALA A 1 104 ? 2.659 3.427 -8.001 1.00 92.44 104 ALA A N 1
ATOM 836 C CA . ALA A 1 104 ? 1.928 4.661 -7.698 1.00 92.44 104 ALA A CA 1
ATOM 837 C C . ALA A 1 104 ? 0.677 4.836 -8.588 1.00 92.44 104 ALA A C 1
ATOM 839 O O . ALA A 1 104 ? -0.378 5.284 -8.122 1.00 92.44 104 ALA A O 1
ATOM 840 N N . LEU A 1 105 ? 0.759 4.424 -9.858 1.00 91.00 105 LEU A N 1
ATOM 841 C CA . LEU A 1 105 ? -0.390 4.387 -10.760 1.00 91.00 105 LEU A CA 1
ATOM 842 C C . LEU A 1 105 ? -1.439 3.356 -10.308 1.00 91.00 105 LEU A C 1
ATOM 844 O O . LEU A 1 105 ? -2.621 3.698 -10.277 1.00 91.00 105 LEU A O 1
ATOM 848 N N . MET A 1 106 ? -1.036 2.145 -9.899 1.00 91.31 106 MET A N 1
ATOM 849 C CA . MET A 1 106 ? -1.936 1.117 -9.343 1.00 91.31 106 MET A CA 1
ATOM 850 C C . MET A 1 106 ? -2.752 1.651 -8.165 1.00 91.31 106 MET A C 1
ATOM 852 O O . MET A 1 106 ? -3.964 1.443 -8.117 1.00 91.31 106 MET A O 1
ATOM 856 N N . PHE A 1 107 ? -2.116 2.394 -7.260 1.00 89.62 107 PHE A N 1
ATOM 857 C CA . PHE A 1 107 ? -2.785 3.045 -6.131 1.00 89.62 107 PHE A CA 1
ATOM 858 C C . PHE A 1 107 ? -3.749 4.158 -6.566 1.00 89.62 107 PHE A C 1
ATOM 860 O O . PHE A 1 107 ? -4.760 4.394 -5.909 1.00 89.62 107 PHE A O 1
ATOM 867 N N . SER A 1 108 ? -3.478 4.820 -7.691 1.00 85.81 108 SER A N 1
ATOM 868 C CA . SER A 1 108 ? -4.312 5.917 -8.197 1.00 85.81 108 SER A CA 1
ATOM 869 C C . SER A 1 108 ? -5.581 5.432 -8.909 1.00 85.81 108 SER A C 1
ATOM 871 O O . SER A 1 108 ? -6.643 6.033 -8.758 1.00 85.81 108 SER A O 1
ATOM 873 N N . ILE A 1 109 ? -5.493 4.353 -9.699 1.00 83.00 109 ILE A N 1
ATOM 874 C CA . ILE A 1 109 ? -6.618 3.859 -10.524 1.00 83.00 109 ILE A CA 1
ATOM 875 C C . ILE A 1 109 ? -7.238 2.551 -10.017 1.00 83.00 109 ILE A C 1
ATOM 877 O O . ILE A 1 109 ? -8.296 2.148 -10.506 1.00 83.00 109 ILE A O 1
ATOM 881 N N . GLY A 1 110 ? -6.604 1.899 -9.043 1.00 78.69 110 GLY A N 1
ATOM 882 C CA . GLY A 1 110 ? -6.991 0.605 -8.497 1.00 78.69 110 GLY A CA 1
ATOM 883 C C . GLY A 1 110 ? -6.422 -0.587 -9.277 1.00 78.69 110 GLY A C 1
ATOM 884 O O . GLY A 1 110 ? -6.329 -0.583 -10.507 1.00 78.69 110 GLY A O 1
ATOM 885 N N . HIS A 1 111 ? -6.114 -1.656 -8.539 1.00 73.38 111 HIS A N 1
ATOM 886 C CA . HIS A 1 111 ? -5.495 -2.893 -9.029 1.00 73.38 111 HIS A CA 1
ATOM 887 C C . HIS A 1 111 ? -6.201 -3.511 -10.246 1.00 73.38 111 HIS A C 1
ATOM 889 O O . HIS A 1 111 ? -5.555 -3.849 -11.233 1.00 73.38 111 HIS A O 1
ATOM 895 N N . GLN A 1 112 ? -7.533 -3.623 -10.209 1.00 72.75 112 GLN A N 1
ATOM 896 C CA . GLN A 1 112 ? -8.307 -4.258 -11.285 1.00 72.75 112 GLN A CA 1
ATOM 897 C C . GLN A 1 112 ? -8.216 -3.483 -12.607 1.00 72.75 112 GLN A C 1
ATOM 899 O O . GLN A 1 112 ? -8.026 -4.070 -13.671 1.00 72.75 112 GLN A O 1
ATOM 904 N N . ARG A 1 113 ? -8.303 -2.147 -12.543 1.00 77.12 113 ARG A N 1
ATOM 905 C CA . ARG A 1 113 ? -8.160 -1.294 -13.730 1.00 77.12 113 ARG A CA 1
ATOM 906 C C . ARG A 1 113 ? -6.737 -1.336 -14.261 1.00 77.12 113 ARG A C 1
ATOM 908 O O . ARG A 1 113 ? -6.554 -1.451 -15.467 1.00 77.12 113 ARG A O 1
ATOM 915 N N . PHE A 1 114 ? -5.742 -1.312 -13.380 1.00 83.31 114 PHE A N 1
ATOM 916 C CA . PHE A 1 114 ? -4.349 -1.434 -13.789 1.00 83.31 114 PHE A CA 1
ATOM 917 C C . PHE A 1 114 ? -4.069 -2.754 -14.523 1.00 83.31 114 PHE A C 1
ATOM 919 O O . PHE A 1 114 ? -3.525 -2.731 -15.624 1.00 83.31 114 PHE A O 1
ATOM 926 N N . LEU A 1 115 ? -4.517 -3.892 -13.980 1.00 76.12 115 LEU A N 1
ATOM 927 C CA . LEU A 1 115 ? -4.362 -5.200 -14.627 1.00 76.12 115 LEU A CA 1
ATOM 928 C C . LEU A 1 115 ? -4.993 -5.245 -16.028 1.00 76.12 115 LEU A C 1
ATOM 930 O O . LEU A 1 115 ? -4.443 -5.862 -16.937 1.00 76.12 115 LEU A O 1
ATOM 934 N N . SER A 1 116 ? -6.120 -4.556 -16.231 1.00 77.00 116 SER A N 1
ATOM 935 C CA . SER A 1 116 ? -6.728 -4.460 -17.563 1.00 77.00 116 SER A CA 1
ATOM 936 C C . SER A 1 116 ? -5.866 -3.687 -18.570 1.00 77.00 116 SER A C 1
ATOM 938 O O . SER A 1 116 ? -5.867 -4.044 -19.741 1.00 77.00 116 SER A O 1
ATOM 940 N N . LEU A 1 117 ? -5.097 -2.685 -18.120 1.00 75.75 117 LEU A N 1
ATOM 941 C CA . LEU A 1 117 ? -4.221 -1.870 -18.973 1.00 75.75 117 LEU A CA 1
ATOM 942 C C . LEU A 1 117 ? -2.921 -2.588 -19.347 1.00 75.75 117 LEU A C 1
ATOM 944 O O . LEU A 1 117 ? -2.411 -2.418 -20.450 1.00 75.75 117 LEU A O 1
ATOM 948 N N . ILE A 1 118 ? -2.359 -3.390 -18.441 1.00 73.12 118 ILE A N 1
ATOM 949 C CA . ILE A 1 118 ? -1.101 -4.096 -18.729 1.00 73.12 118 ILE A CA 1
ATOM 950 C C . ILE A 1 118 ? -1.327 -5.329 -19.613 1.00 73.12 118 ILE A C 1
ATOM 952 O O . ILE A 1 118 ? -0.482 -5.664 -20.439 1.00 73.12 118 ILE A O 1
ATOM 956 N N . ASN A 1 119 ? -2.497 -5.967 -19.502 1.00 62.19 119 ASN A N 1
ATOM 957 C CA . ASN A 1 119 ? -2.859 -7.124 -20.322 1.00 62.19 119 ASN A CA 1
ATOM 958 C C . ASN A 1 119 ? -3.177 -6.758 -21.783 1.00 62.19 119 ASN A C 1
ATOM 960 O O . ASN A 1 119 ? -3.270 -7.653 -22.620 1.00 62.19 119 ASN A O 1
ATOM 964 N N . THR A 1 120 ? -3.322 -5.469 -22.118 1.00 55.88 120 THR A N 1
ATOM 965 C CA . THR A 1 120 ? -3.532 -5.012 -23.503 1.00 55.88 120 THR A CA 1
ATOM 966 C C . THR A 1 120 ? -2.241 -4.870 -24.317 1.00 55.88 120 THR A C 1
ATOM 968 O O . THR A 1 120 ? -2.305 -4.444 -25.463 1.00 55.88 120 THR A O 1
ATOM 971 N N . GLY A 1 121 ? -1.079 -5.268 -23.778 1.00 50.56 121 GLY A N 1
ATOM 972 C CA . GLY A 1 121 ? 0.168 -5.418 -24.546 1.00 50.56 121 GLY A CA 1
ATOM 973 C C . GLY A 1 121 ? 0.832 -4.115 -25.009 1.00 50.56 121 GLY A C 1
ATOM 974 O O . GLY A 1 121 ? 1.786 -4.174 -25.776 1.00 50.56 121 GLY A O 1
ATOM 975 N N . ASP A 1 122 ? 0.360 -2.959 -24.539 1.00 50.66 122 ASP A N 1
ATOM 976 C CA . ASP A 1 122 ? 0.725 -1.641 -25.082 1.00 50.66 122 ASP A CA 1
ATOM 977 C C . ASP A 1 122 ? 1.594 -0.807 -24.122 1.00 50.66 122 ASP A C 1
ATOM 979 O O . ASP A 1 122 ? 1.573 0.422 -24.127 1.00 50.66 122 ASP A O 1
ATOM 983 N N . ILE A 1 123 ? 2.367 -1.465 -23.249 1.00 54.06 123 ILE A N 1
ATOM 984 C CA . ILE A 1 123 ? 3.421 -0.768 -22.502 1.00 54.06 123 ILE A CA 1
ATOM 985 C C . ILE A 1 123 ? 4.634 -0.686 -23.421 1.00 54.06 123 ILE A C 1
ATOM 987 O O . ILE A 1 123 ? 5.539 -1.520 -23.373 1.00 54.06 123 ILE A O 1
ATOM 991 N N . SER A 1 124 ? 4.633 0.320 -24.292 1.00 49.31 124 SER A N 1
ATOM 992 C CA . SER A 1 124 ? 5.805 0.691 -25.075 1.00 49.31 124 SER A CA 1
ATOM 993 C C . SER A 1 124 ? 6.971 0.964 -24.122 1.00 49.31 124 SER A C 1
ATOM 995 O O . SER A 1 124 ? 6.924 1.914 -23.333 1.00 49.31 124 SER A O 1
ATOM 997 N N . GLN A 1 125 ? 8.018 0.138 -24.175 1.00 46.84 125 GLN A N 1
ATOM 998 C CA . GLN A 1 125 ? 9.287 0.492 -23.548 1.00 46.84 125 GLN A CA 1
ATOM 999 C C . GLN A 1 125 ? 9.802 1.780 -24.211 1.00 46.84 125 GLN A C 1
ATOM 1001 O O . GLN A 1 125 ? 9.715 1.897 -25.436 1.00 46.84 125 GLN A O 1
ATOM 1006 N N . PRO A 1 126 ? 10.333 2.761 -23.461 1.00 44.00 126 PRO A N 1
ATOM 1007 C CA . PRO A 1 126 ? 11.045 3.860 -24.090 1.00 44.00 126 PRO A CA 1
ATOM 1008 C C . PRO A 1 126 ? 12.281 3.280 -24.788 1.00 44.00 126 PRO A C 1
ATOM 1010 O O . PRO A 1 126 ? 13.215 2.827 -24.127 1.00 44.00 126 PRO A O 1
ATOM 1013 N N . GLU A 1 127 ? 12.281 3.271 -26.122 1.00 46.41 127 GLU A N 1
ATOM 1014 C CA . GLU A 1 127 ? 13.460 2.926 -26.914 1.00 46.41 127 GLU A CA 1
ATOM 1015 C C . GLU A 1 127 ? 14.565 3.954 -26.634 1.00 46.41 127 GLU A C 1
ATOM 1017 O O . GLU A 1 127 ? 14.635 5.018 -27.250 1.00 46.41 127 GLU A O 1
ATOM 1022 N N . ILE A 1 128 ? 15.462 3.654 -25.692 1.00 53.09 128 ILE A N 1
ATOM 1023 C CA . ILE A 1 128 ? 16.745 4.355 -25.599 1.00 53.09 128 ILE A CA 1
ATOM 1024 C C . ILE A 1 128 ? 17.699 3.684 -26.586 1.00 53.09 128 ILE A C 1
ATOM 1026 O O . ILE A 1 128 ? 18.605 2.938 -26.225 1.00 53.09 128 ILE A O 1
ATOM 1030 N N . SER A 1 129 ? 17.495 3.963 -27.866 1.00 47.50 129 SER A N 1
ATOM 1031 C CA . SER A 1 129 ? 18.451 3.637 -28.921 1.00 47.50 129 SER A CA 1
ATOM 1032 C C . SER A 1 129 ? 18.548 4.823 -29.867 1.00 47.50 129 SER A C 1
ATOM 1034 O O . SER A 1 129 ? 17.775 4.942 -30.809 1.00 47.50 129 SER A O 1
ATOM 1036 N N . GLY A 1 130 ? 19.488 5.740 -29.605 1.00 49.69 130 GLY A N 1
ATOM 1037 C CA . GLY A 1 130 ? 19.662 6.875 -30.510 1.00 49.69 130 GLY A CA 1
ATOM 1038 C C . GLY A 1 130 ? 20.742 7.910 -30.210 1.00 49.69 130 GLY A C 1
ATOM 1039 O O . GLY A 1 130 ? 21.134 8.595 -31.147 1.00 49.69 130 GLY A O 1
ATOM 1040 N N . LEU A 1 131 ? 21.286 8.030 -28.991 1.00 42.25 131 LEU A N 1
ATOM 1041 C CA . LEU A 1 131 ? 22.467 8.883 -28.786 1.00 42.25 131 LEU A CA 1
ATOM 1042 C C . LEU A 1 131 ? 23.751 8.062 -28.928 1.00 42.25 131 LEU A C 1
ATOM 1044 O O . LEU A 1 131 ? 24.302 7.548 -27.956 1.00 42.25 131 LEU A O 1
ATOM 1048 N N . ARG A 1 132 ? 24.236 7.950 -30.168 1.00 41.06 132 ARG A N 1
ATOM 1049 C CA . ARG A 1 132 ? 25.682 7.871 -30.393 1.00 41.06 132 ARG A CA 1
ATOM 1050 C C . ARG A 1 132 ? 26.230 9.299 -30.381 1.00 41.06 132 ARG A C 1
ATOM 1052 O O . ARG A 1 132 ? 25.660 10.177 -31.020 1.00 41.06 132 ARG A O 1
ATOM 1059 N N . ILE A 1 133 ? 27.281 9.465 -29.584 1.00 54.56 133 ILE A N 1
ATOM 1060 C CA . ILE A 1 133 ? 28.151 10.641 -29.444 1.00 54.56 133 ILE A CA 1
ATOM 1061 C C . ILE A 1 133 ? 28.664 11.093 -30.813 1.00 54.56 133 ILE A C 1
ATOM 1063 O O . ILE A 1 133 ? 28.970 10.191 -31.629 1.00 54.56 133 ILE A O 1
#

Foldseek 3Di:
DDDDPPPPVVVVVVVVPPDCQLAHPVLLVLLCVPQDAAQAWDQDPVRFTAHQSGQTDDPVDPDGGDDNVVSSVSVSVLLVVQLVVCCVLPVVPPDSVVSSVLSSVCSVPPVVVSVVVSVVVPPDDPPPDDDDD

Radius of gyration: 20.12 Å; chains: 1; bounding box: 64×25×58 Å

Organism: Salmonella enteritidis (NCBI:txid149539)

Sequence (133 aa):
MTASHACSTLYNRAFYEKDASRFSSACIAFIKQWQGLSLEKYRDRQGNWVIGYGHMLTPDETLTFITPDQAEAFLLDDLNSCDILLQNCLPELNDRFQRETLIALMFSIGHQRFLSLINTGDISQPEISGLRI

pLDDT: mean 79.05, std 21.22, range [30.91, 98.44]

Secondary structure (DSSP, 8-state):
----SSHHHHHHHHSSSS---SS-HHHHHHHHHHH--EEEEEE-TTS-EEEETTEE--TT---SB--HHHHHHHHHHHHHHHHHHHHHH-TT---HHHHHHHHHHHHHH-HHHHHHHHTTT------------

InterPro domains:
  IPR002196 Glycoside hydrolase, family 24 [PF00959] (32-122)
  IPR023346 Lysozyme-like domain superfamily [SSF53955] (18-130)
  IPR051018 Bacteriophage Glycosyl Hydrolase 24 [PTHR38107] (20-125)